Protein AF-A0ABD2HXV7-F1 (afdb_monomer)

Mean predicted aligned error: 4.12 Å

InterPro domains:
  IPR000536 Nuclear hormone receptor, ligand-binding domain [PF00104] (2-139)
  IPR000536 Nuclear hormone receptor, ligand-binding domain [PS51843] (1-142)
  IPR000536 Nuclear hormone receptor, ligand-binding domain [SM00430] (1-141)
  IPR035500 Nuclear hormone receptor-like domain superfamily [G3DSA:1.10.565.10] (1-142)
  IPR035500 Nuclear hormone receptor-like domain superfamily [SSF48508] (3-141)

Foldseek 3Di:
DDLVVLLVVLVVDPLSVVDDPQQNVQLSVQLVLVLQLLVQLLVCVVVVHQWRADPVGDQVLVVCCVDPCVPPPVSNVVSCCRTHVSSNVCNVVVDDPLLSVLVSQLSSLPLPTPRHDPVSSVSSVVSNVVSVVVNVVVVVVD

Organism: Heterodera schachtii (NCBI:txid97005)

Structure (mmCIF, N/CA/C/O backbone):
data_AF-A0ABD2HXV7-F1
#
_entry.id   AF-A0ABD2HXV7-F1
#
loop_
_atom_site.group_PDB
_atom_site.id
_atom_site.type_symbol
_atom_site.label_atom_id
_atom_site.label_alt_id
_atom_site.label_comp_id
_atom_site.label_asym_id
_atom_site.label_entity_id
_atom_site.label_seq_id
_atom_site.pdbx_PDB_ins_code
_atom_site.Cartn_x
_atom_site.Cartn_y
_atom_site.Cartn_z
_atom_site.occupancy
_atom_site.B_iso_or_equiv
_atom_site.auth_seq_id
_atom_site.auth_comp_id
_atom_site.auth_asym_id
_atom_site.auth_atom_id
_atom_site.pdbx_PDB_model_num
ATOM 1 N N . MET A 1 1 ? -2.678 6.384 -9.122 1.00 61.97 1 MET A N 1
ATOM 2 C CA . MET A 1 1 ? -3.660 6.087 -8.057 1.00 61.97 1 MET A CA 1
ATOM 3 C C . MET A 1 1 ? -3.770 7.324 -7.198 1.00 61.97 1 MET A C 1
ATOM 5 O O . MET A 1 1 ? -2.738 7.793 -6.734 1.00 61.97 1 MET A O 1
ATOM 9 N N . ASP A 1 2 ? -4.964 7.880 -7.064 1.00 73.75 2 ASP A N 1
ATOM 10 C CA . ASP A 1 2 ? -5.226 9.061 -6.244 1.00 73.75 2 ASP A CA 1
ATOM 11 C C . ASP A 1 2 ? -5.868 8.670 -4.900 1.00 73.75 2 ASP A C 1
ATOM 13 O O . ASP A 1 2 ? -6.185 7.503 -4.649 1.00 73.75 2 ASP A O 1
ATOM 17 N N . LEU A 1 3 ? -6.035 9.652 -4.010 1.00 79.94 3 LEU A N 1
ATOM 18 C CA . LEU A 1 3 ? -6.652 9.450 -2.696 1.00 79.94 3 LEU A CA 1
ATOM 19 C C . LEU A 1 3 ? -8.108 8.964 -2.813 1.00 79.94 3 LEU A C 1
ATOM 21 O O . LEU A 1 3 ? -8.578 8.225 -1.952 1.00 79.94 3 LEU A O 1
ATOM 25 N N . LEU A 1 4 ? -8.806 9.342 -3.890 1.00 87.38 4 LEU A N 1
ATOM 26 C CA . LEU A 1 4 ? -10.164 8.880 -4.166 1.00 87.38 4 LEU A CA 1
ATOM 27 C C . LEU A 1 4 ? -10.186 7.361 -4.348 1.00 87.38 4 LEU A C 1
ATOM 29 O O . LEU A 1 4 ? -10.997 6.686 -3.723 1.00 87.38 4 LEU A O 1
ATOM 33 N N . PHE A 1 5 ? -9.252 6.805 -5.118 1.00 87.31 5 PHE A N 1
ATOM 34 C CA . PHE A 1 5 ? -9.152 5.359 -5.295 1.00 87.31 5 PHE A CA 1
ATOM 35 C C . PHE A 1 5 ? -8.872 4.620 -3.978 1.00 87.31 5 PHE A C 1
ATOM 37 O O . PHE A 1 5 ? -9.462 3.574 -3.713 1.00 87.31 5 PHE A O 1
ATOM 44 N N . VAL A 1 6 ? -8.017 5.178 -3.117 1.00 91.31 6 VAL A N 1
ATOM 45 C CA . VAL A 1 6 ? -7.750 4.629 -1.773 1.00 91.31 6 VAL A CA 1
ATOM 46 C C . VAL A 1 6 ? -9.018 4.634 -0.914 1.00 91.31 6 VAL A C 1
ATOM 48 O O . VAL A 1 6 ? -9.291 3.677 -0.187 1.00 91.31 6 VAL A O 1
ATOM 51 N N . PHE A 1 7 ? -9.819 5.690 -1.021 1.00 92.62 7 PHE A N 1
ATOM 52 C CA . PHE A 1 7 ? -11.094 5.803 -0.323 1.00 92.62 7 PHE A CA 1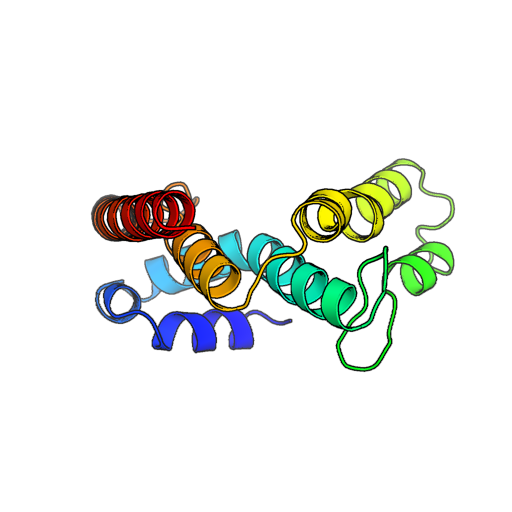
ATOM 53 C C . PHE A 1 7 ? -12.124 4.785 -0.842 1.00 92.62 7 PHE A C 1
ATOM 55 O O . PHE A 1 7 ? -12.803 4.138 -0.045 1.00 92.62 7 PHE A O 1
ATOM 62 N N . GLU A 1 8 ? -12.212 4.583 -2.162 1.00 92.38 8 GLU A N 1
ATOM 63 C CA . GLU A 1 8 ? -13.088 3.565 -2.763 1.00 92.38 8 GLU A CA 1
ATOM 64 C C . GLU A 1 8 ? -12.678 2.143 -2.366 1.00 92.38 8 GLU A C 1
ATOM 66 O O . GLU A 1 8 ? -13.545 1.329 -2.050 1.00 92.38 8 GLU A O 1
ATOM 71 N N . ILE A 1 9 ? -11.373 1.848 -2.289 1.00 91.81 9 ILE A N 1
ATOM 72 C CA . ILE A 1 9 ? -10.896 0.585 -1.707 1.00 91.81 9 ILE A CA 1
ATOM 73 C C . ILE A 1 9 ? -11.399 0.456 -0.263 1.00 91.81 9 ILE A C 1
ATOM 75 O O . ILE A 1 9 ? -11.895 -0.602 0.119 1.00 91.81 9 ILE A O 1
ATOM 79 N N . GLY A 1 10 ? -11.330 1.526 0.531 1.00 92.50 10 GLY A N 1
ATOM 80 C CA . GLY A 1 10 ? -11.803 1.532 1.918 1.00 92.50 10 GLY A CA 1
ATOM 81 C C . GLY A 1 10 ? -13.242 1.104 2.081 1.00 92.50 10 GLY A C 1
ATOM 82 O O . GLY A 1 10 ? -13.546 0.284 2.941 1.00 92.50 10 GLY A O 1
ATOM 83 N N . LYS A 1 11 ? -14.120 1.574 1.195 1.00 93.75 11 LYS A N 1
ATOM 84 C CA . LYS A 1 11 ? -15.544 1.216 1.203 1.00 93.75 11 LYS A CA 1
ATOM 85 C C . LYS A 1 11 ? -15.816 -0.277 1.025 1.00 93.75 11 LYS A C 1
ATOM 87 O O . LYS A 1 11 ? -16.935 -0.709 1.303 1.00 93.75 11 LYS A O 1
ATOM 92 N N . THR A 1 12 ? -14.831 -1.057 0.581 1.00 93.31 12 THR A N 1
ATOM 93 C CA . THR A 1 12 ? -14.939 -2.521 0.495 1.00 93.31 12 THR A CA 1
ATOM 94 C C . THR A 1 12 ? -14.720 -3.218 1.843 1.00 93.31 12 THR A C 1
ATOM 96 O O . THR A 1 12 ? -15.125 -4.366 2.006 1.00 93.31 12 THR A O 1
ATOM 99 N N . PHE A 1 13 ? -14.152 -2.525 2.838 1.00 93.44 13 PHE A N 1
ATOM 100 C CA . PHE A 1 13 ? -13.890 -3.053 4.175 1.00 93.44 13 PHE A CA 1
ATOM 101 C C . PHE A 1 13 ? -14.925 -2.564 5.191 1.00 93.44 13 PHE A C 1
ATOM 103 O O . PHE A 1 13 ? -15.213 -1.375 5.303 1.00 93.44 13 PHE A O 1
ATOM 110 N N . THR A 1 14 ? -15.454 -3.475 6.012 1.00 92.62 14 THR A N 1
ATOM 111 C CA . THR A 1 14 ? -16.473 -3.125 7.021 1.00 92.62 14 THR A CA 1
ATOM 112 C C . THR A 1 14 ? -15.935 -2.161 8.083 1.00 92.62 14 THR A C 1
ATOM 114 O O . THR A 1 14 ? -16.651 -1.251 8.499 1.00 92.62 14 THR A O 1
ATOM 117 N N . VAL A 1 15 ? -14.664 -2.311 8.480 1.00 93.44 15 VAL A N 1
ATOM 118 C CA . VAL A 1 15 ? -14.013 -1.434 9.469 1.00 93.44 15 VAL A CA 1
ATOM 119 C C . VAL A 1 15 ? -14.007 0.028 9.036 1.00 93.44 15 VAL A C 1
ATOM 121 O O . VAL A 1 15 ? -14.145 0.913 9.872 1.00 93.44 15 VAL A O 1
ATOM 124 N N . PHE A 1 16 ? -13.955 0.297 7.729 1.00 95.06 16 PHE A N 1
ATOM 125 C CA . PHE A 1 16 ? -13.940 1.655 7.203 1.00 95.06 16 PHE A CA 1
ATOM 126 C C . PHE A 1 16 ? -15.182 2.448 7.611 1.00 95.06 16 PHE A C 1
ATOM 128 O O . PHE A 1 16 ? -15.083 3.624 7.937 1.00 95.06 16 PHE A O 1
ATOM 135 N N . TYR A 1 17 ? -16.353 1.810 7.665 1.00 96.19 17 TYR A N 1
ATOM 136 C CA . TYR A 1 17 ? -17.591 2.468 8.092 1.00 96.19 17 TYR A CA 1
ATOM 137 C C . TYR A 1 17 ? -17.660 2.716 9.603 1.00 96.19 17 TYR A C 1
ATOM 139 O O . TYR A 1 17 ? -18.466 3.534 10.036 1.00 96.19 17 TYR A O 1
ATOM 147 N N . GLN A 1 18 ? -16.813 2.046 10.387 1.00 96.44 18 GLN A N 1
ATOM 148 C CA . GLN A 1 18 ? -16.712 2.221 11.839 1.00 96.44 18 GLN A CA 1
ATOM 149 C C . GLN A 1 18 ? -15.761 3.361 12.226 1.00 96.44 18 GLN A C 1
ATOM 151 O O . GLN A 1 18 ? -15.816 3.842 13.355 1.00 96.44 18 GLN A O 1
ATOM 156 N N . LEU A 1 19 ? -14.904 3.795 11.297 1.00 96.25 19 LEU A N 1
ATOM 157 C CA . LEU A 1 19 ? -14.010 4.932 11.486 1.00 96.25 19 LEU A CA 1
ATOM 158 C C . LEU A 1 19 ? -14.768 6.256 11.349 1.00 96.25 19 LEU A C 1
ATOM 160 O O . LEU A 1 19 ? -15.643 6.415 10.483 1.00 96.25 19 LEU A O 1
ATOM 164 N N . ASP A 1 20 ? -14.381 7.240 12.158 1.00 96.62 20 ASP A N 1
ATOM 165 C CA . ASP A 1 20 ? -14.838 8.609 11.962 1.00 96.62 20 ASP A CA 1
ATOM 166 C C . ASP A 1 20 ? -14.181 9.244 10.717 1.00 96.62 20 ASP A C 1
ATOM 168 O O . ASP A 1 20 ? -13.321 8.657 10.055 1.00 96.62 20 ASP A O 1
ATOM 172 N N . ASN A 1 21 ? -14.627 10.440 10.332 1.00 95.06 21 ASN A N 1
ATOM 173 C CA . ASN A 1 21 ? -14.118 11.085 9.120 1.00 95.06 21 ASN A CA 1
ATOM 174 C C . ASN A 1 21 ? -12.641 11.489 9.225 1.00 95.06 21 ASN A C 1
ATOM 176 O O . ASN A 1 21 ? -11.940 11.444 8.214 1.00 95.06 21 ASN A O 1
ATOM 180 N N . ASN A 1 22 ? -12.163 11.858 10.413 1.00 95.25 22 ASN A N 1
ATOM 181 C CA . ASN A 1 22 ? -10.769 12.248 10.607 1.00 95.25 22 ASN A CA 1
ATOM 182 C C . ASN A 1 22 ? -9.861 11.021 10.510 1.00 95.25 22 ASN A C 1
ATOM 184 O O . ASN A 1 22 ? -8.853 11.064 9.807 1.00 95.25 22 ASN A O 1
ATOM 188 N N . ASP A 1 23 ? -10.274 9.909 11.115 1.00 96.00 23 ASP A N 1
ATOM 189 C CA . ASP A 1 23 ? -9.582 8.629 11.056 1.00 96.00 23 ASP A CA 1
ATOM 190 C C . ASP A 1 23 ? -9.548 8.075 9.626 1.00 96.00 23 ASP A C 1
ATOM 192 O O . ASP A 1 23 ? -8.509 7.596 9.176 1.00 96.00 23 ASP A O 1
ATOM 196 N N . LYS A 1 24 ? -10.640 8.206 8.857 1.00 94.94 24 LYS A N 1
ATOM 197 C CA . LYS A 1 24 ? -10.658 7.843 7.425 1.00 94.94 24 LYS A CA 1
ATOM 198 C C . LYS A 1 24 ? -9.638 8.642 6.623 1.00 94.94 24 LYS A C 1
ATOM 200 O O . LYS A 1 24 ? -8.910 8.062 5.819 1.00 94.94 24 LYS A O 1
ATOM 205 N N . ILE A 1 25 ? -9.591 9.961 6.822 1.00 93.44 25 ILE A N 1
ATOM 206 C CA . ILE A 1 25 ? -8.654 10.847 6.120 1.00 93.44 25 ILE A CA 1
ATOM 207 C C . ILE A 1 25 ? -7.216 10.511 6.516 1.00 93.44 25 ILE A C 1
ATOM 209 O O . ILE A 1 25 ? -6.366 10.358 5.634 1.00 93.44 25 ILE A O 1
ATOM 213 N N . ALA A 1 26 ? -6.950 10.362 7.817 1.00 94.06 26 ALA A N 1
ATOM 214 C CA . ALA A 1 26 ? -5.639 10.004 8.338 1.00 94.06 26 ALA A CA 1
ATOM 215 C C . ALA A 1 26 ? -5.179 8.657 7.771 1.00 94.06 26 ALA A C 1
ATOM 217 O O . ALA A 1 26 ? -4.094 8.575 7.196 1.00 94.06 26 ALA A O 1
ATOM 218 N N . LEU A 1 27 ? -6.022 7.625 7.837 1.00 94.75 27 LEU A N 1
ATOM 219 C CA . LEU A 1 27 ? -5.722 6.310 7.278 1.00 94.75 27 LEU A CA 1
ATOM 220 C C . LEU A 1 27 ? -5.407 6.405 5.782 1.00 94.75 27 LEU A C 1
ATOM 222 O O . LEU A 1 27 ? -4.304 6.048 5.372 1.00 94.75 27 LEU A O 1
ATOM 226 N N . CYS A 1 28 ? -6.337 6.941 4.980 1.00 93.06 28 CYS A N 1
ATOM 227 C CA . CYS A 1 28 ? -6.197 7.012 3.523 1.00 93.06 28 CYS A CA 1
ATOM 228 C C . CYS A 1 28 ? -4.935 7.772 3.100 1.00 93.06 28 CYS A C 1
ATOM 230 O O . CYS A 1 28 ? -4.257 7.358 2.161 1.00 93.06 28 CYS A O 1
ATOM 232 N N . SER A 1 29 ? -4.599 8.860 3.798 1.00 91.31 29 SER A N 1
ATOM 233 C CA . SER A 1 29 ? -3.419 9.673 3.486 1.00 91.31 29 SER A CA 1
ATOM 234 C C . SER A 1 29 ? -2.118 8.914 3.741 1.00 91.31 29 SER A C 1
ATOM 236 O O . SER A 1 29 ? -1.189 8.999 2.939 1.00 91.31 29 SER A O 1
ATOM 238 N N . ASN A 1 30 ? -2.057 8.139 4.825 1.00 91.44 30 ASN A N 1
ATOM 239 C CA . ASN A 1 30 ? -0.858 7.390 5.196 1.00 91.44 30 ASN A CA 1
ATOM 240 C C . ASN A 1 30 ? -0.651 6.137 4.326 1.00 91.44 30 ASN A C 1
ATOM 242 O O . ASN A 1 30 ? 0.486 5.795 4.001 1.00 91.44 30 ASN A O 1
ATOM 246 N N . ILE A 1 31 ? -1.729 5.477 3.890 1.00 92.12 31 ILE A N 1
ATOM 247 C CA . ILE A 1 31 ? -1.638 4.231 3.106 1.00 92.12 31 ILE A CA 1
ATOM 248 C C . ILE A 1 31 ? -1.631 4.442 1.587 1.00 92.12 31 ILE A C 1
ATOM 250 O O . ILE A 1 31 ? -1.442 3.478 0.845 1.00 92.12 31 ILE A O 1
ATOM 254 N N . ALA A 1 32 ? -1.804 5.675 1.098 1.00 91.38 32 ALA A N 1
ATOM 255 C CA . ALA A 1 32 ? -1.910 5.947 -0.335 1.00 91.38 32 ALA A CA 1
ATOM 256 C C . ALA A 1 32 ? -0.684 5.480 -1.133 1.00 91.38 32 ALA A C 1
ATOM 258 O O . ALA A 1 32 ? -0.826 4.801 -2.151 1.00 91.38 32 ALA A O 1
ATOM 259 N N . VAL A 1 33 ? 0.525 5.801 -0.661 1.00 89.00 33 VAL A N 1
ATOM 260 C CA . VAL A 1 33 ? 1.768 5.380 -1.326 1.00 89.00 33 VAL A CA 1
ATOM 261 C C . VAL A 1 33 ? 1.979 3.861 -1.218 1.00 89.00 33 VAL A C 1
ATOM 263 O O . VAL A 1 33 ? 2.202 3.242 -2.260 1.00 89.00 33 VAL A O 1
ATOM 266 N N . PRO A 1 34 ? 1.855 3.221 -0.035 1.00 90.56 34 PRO A N 1
ATOM 267 C CA . PRO A 1 34 ? 1.896 1.761 0.071 1.00 90.56 34 PRO A CA 1
ATOM 268 C C . PRO A 1 34 ? 0.924 1.037 -0.871 1.00 90.56 34 PRO A C 1
ATOM 270 O O . PRO A 1 34 ? 1.328 0.107 -1.567 1.00 90.56 34 PRO A O 1
ATOM 273 N N . LEU A 1 35 ? -0.335 1.484 -0.955 1.00 92.06 35 LEU A N 1
ATOM 274 C CA . LEU A 1 35 ? -1.328 0.887 -1.853 1.00 92.06 35 LEU A CA 1
ATOM 275 C C . LEU A 1 35 ? -1.013 1.134 -3.327 1.00 92.06 35 LEU A C 1
ATOM 277 O O . LEU A 1 35 ? -1.209 0.230 -4.142 1.00 92.06 35 LEU A O 1
ATOM 281 N N . PHE A 1 36 ? -0.501 2.319 -3.675 1.00 89.81 36 PHE A N 1
ATOM 282 C CA . PHE A 1 36 ? -0.027 2.602 -5.027 1.00 89.81 36 PHE A CA 1
ATOM 283 C C . PHE A 1 36 ? 1.066 1.611 -5.433 1.00 89.81 36 PHE A C 1
ATOM 285 O O . PHE A 1 36 ? 0.964 1.001 -6.498 1.00 89.81 36 PHE A O 1
ATOM 292 N N . VAL A 1 37 ? 2.081 1.418 -4.587 1.00 90.12 37 VAL A N 1
ATOM 293 C CA . VAL A 1 37 ? 3.184 0.489 -4.866 1.00 90.12 37 VAL A CA 1
ATOM 294 C C . VAL A 1 37 ? 2.667 -0.939 -4.970 1.00 90.12 37 VAL A C 1
ATOM 296 O O . VAL A 1 37 ? 2.977 -1.605 -5.954 1.00 90.12 37 VAL A O 1
ATOM 299 N N . LEU A 1 38 ? 1.850 -1.389 -4.012 1.00 92.31 38 LEU A N 1
ATOM 300 C CA . LEU A 1 38 ? 1.280 -2.737 -3.999 1.00 92.31 38 LEU A CA 1
ATOM 301 C C . LEU A 1 38 ? 0.499 -3.030 -5.287 1.00 92.31 38 LEU A C 1
ATOM 303 O O . LEU A 1 38 ? 0.776 -4.011 -5.973 1.00 92.31 38 LEU A O 1
ATOM 307 N N . CYS A 1 39 ? -0.470 -2.176 -5.624 1.00 91.88 39 CYS A N 1
ATOM 308 C CA . CYS A 1 39 ? -1.363 -2.429 -6.750 1.00 91.88 39 CYS A CA 1
ATOM 309 C C . CYS A 1 39 ? -0.610 -2.380 -8.078 1.00 91.88 39 CYS A C 1
ATOM 311 O O . CYS A 1 39 ? -0.757 -3.288 -8.891 1.00 91.88 39 CYS A O 1
ATOM 313 N N . ASN A 1 40 ? 0.216 -1.354 -8.301 1.00 91.75 40 ASN A N 1
ATOM 314 C CA . ASN A 1 40 ? 0.943 -1.260 -9.563 1.00 91.75 40 ASN A CA 1
ATOM 315 C C . ASN A 1 40 ? 2.000 -2.358 -9.681 1.00 91.75 40 ASN A C 1
ATOM 317 O O . ASN A 1 40 ? 2.135 -2.912 -10.762 1.00 91.75 40 ASN A O 1
ATOM 321 N N . SER A 1 41 ? 2.694 -2.736 -8.602 1.00 93.31 41 SER A N 1
ATOM 322 C CA . SER A 1 41 ? 3.676 -3.831 -8.656 1.00 93.31 41 SER A CA 1
ATOM 323 C C . SER A 1 41 ? 3.021 -5.162 -9.019 1.00 93.31 41 SER A C 1
ATOM 325 O O . SER A 1 41 ? 3.521 -5.855 -9.899 1.00 93.31 41 SER A O 1
ATOM 327 N N . PHE A 1 42 ? 1.877 -5.491 -8.410 1.00 93.81 42 PHE A N 1
ATOM 328 C CA . PHE A 1 42 ? 1.123 -6.700 -8.749 1.00 93.81 42 PHE A CA 1
ATOM 329 C C . PHE A 1 42 ? 0.724 -6.730 -10.231 1.00 93.81 42 PHE A C 1
ATOM 331 O O . PHE A 1 42 ? 1.051 -7.676 -10.945 1.00 93.81 42 PHE A O 1
ATOM 338 N N . TYR A 1 43 ? 0.090 -5.662 -10.727 1.00 92.12 43 TYR A N 1
ATOM 339 C CA . TYR A 1 43 ? -0.328 -5.604 -12.131 1.00 92.12 43 TYR A CA 1
ATOM 340 C C . TYR A 1 43 ? 0.849 -5.548 -13.111 1.00 92.12 43 TYR A C 1
ATOM 342 O O . TYR A 1 43 ? 0.756 -6.107 -14.199 1.00 92.12 43 TYR A O 1
ATOM 350 N N . SER A 1 44 ? 1.969 -4.932 -12.729 1.00 94.31 44 SER A N 1
ATOM 351 C CA . SER A 1 44 ? 3.195 -4.916 -13.538 1.00 94.31 44 SER A CA 1
ATOM 352 C C . SER A 1 44 ? 3.724 -6.324 -13.774 1.00 94.31 44 SER A C 1
ATOM 354 O O . SER A 1 44 ? 4.026 -6.680 -14.910 1.00 94.31 44 SER A O 1
ATOM 356 N N . VAL A 1 45 ? 3.778 -7.145 -12.720 1.00 94.31 45 VAL A N 1
ATOM 357 C CA . VAL A 1 45 ? 4.217 -8.543 -12.823 1.00 94.31 45 VAL A CA 1
ATOM 358 C C . VAL A 1 45 ? 3.280 -9.333 -13.736 1.00 94.31 45 VAL A C 1
ATOM 360 O O . VAL A 1 45 ? 3.756 -10.052 -14.611 1.00 94.31 45 VAL A O 1
ATOM 363 N N . GLN A 1 46 ? 1.962 -9.123 -13.636 1.00 91.81 46 GLN A N 1
ATOM 364 C CA . GLN A 1 46 ? 1.000 -9.743 -14.560 1.00 91.81 46 GLN A CA 1
ATOM 365 C C . GLN A 1 46 ? 1.191 -9.312 -16.025 1.00 91.81 46 GLN A C 1
ATOM 367 O O . GLN A 1 46 ? 0.845 -10.057 -16.939 1.00 91.81 46 GLN A O 1
ATOM 372 N N . GLN A 1 47 ? 1.774 -8.135 -16.261 1.00 91.12 47 GLN A N 1
ATOM 373 C CA . GLN A 1 47 ? 2.152 -7.642 -17.588 1.00 91.12 47 GLN A CA 1
ATOM 374 C C . GLN A 1 47 ? 3.583 -8.031 -18.003 1.00 91.12 47 GLN A C 1
ATOM 376 O O . GLN A 1 47 ? 4.069 -7.544 -19.022 1.00 91.12 47 GLN A O 1
ATOM 381 N N . ASN A 1 48 ? 4.265 -8.904 -17.253 1.00 91.38 48 ASN A N 1
ATOM 382 C CA . ASN A 1 48 ? 5.671 -9.279 -17.461 1.00 91.38 48 ASN A CA 1
ATOM 383 C C . ASN A 1 48 ? 6.649 -8.089 -17.396 1.00 91.38 48 ASN A C 1
ATOM 385 O O . ASN A 1 48 ? 7.673 -8.077 -18.079 1.00 91.38 48 ASN A O 1
ATOM 389 N N . CYS A 1 49 ? 6.334 -7.082 -16.579 1.00 92.12 49 CYS A N 1
ATOM 390 C CA . CYS A 1 49 ? 7.226 -5.966 -16.283 1.00 92.12 49 CYS A CA 1
ATOM 391 C C . CYS A 1 49 ? 7.986 -6.216 -14.972 1.00 92.12 49 CYS A C 1
ATOM 393 O O . CYS A 1 49 ? 7.400 -6.598 -13.958 1.00 92.12 49 CYS A O 1
ATOM 395 N N . ASP A 1 50 ? 9.290 -5.948 -14.981 1.00 91.56 50 ASP A N 1
ATOM 396 C CA . ASP A 1 50 ? 10.198 -6.039 -13.828 1.00 91.56 50 ASP A CA 1
ATOM 397 C C . ASP A 1 50 ? 10.424 -4.686 -13.124 1.00 91.56 50 ASP A C 1
ATOM 399 O O . ASP A 1 50 ? 11.102 -4.605 -12.097 1.00 91.56 50 ASP A O 1
ATOM 403 N N . VAL A 1 51 ? 9.812 -3.633 -13.664 1.00 93.25 51 VAL A N 1
ATOM 404 C CA . VAL A 1 51 ? 9.704 -2.285 -13.105 1.00 93.25 51 VAL A CA 1
ATOM 405 C C . VAL A 1 51 ? 8.235 -1.905 -12.980 1.00 93.25 51 VAL A C 1
ATOM 407 O O . VAL A 1 51 ? 7.380 -2.443 -13.686 1.00 93.25 51 VAL A O 1
ATOM 410 N N . LEU A 1 52 ? 7.932 -0.959 -12.091 1.00 92.69 52 LEU A N 1
ATOM 411 C CA . LEU A 1 52 ? 6.572 -0.470 -11.911 1.00 92.69 52 LEU A CA 1
ATOM 412 C C . LEU A 1 52 ? 6.053 0.130 -13.227 1.00 92.69 52 LEU A C 1
ATOM 414 O O . LEU A 1 52 ? 6.563 1.132 -13.734 1.00 92.69 52 LEU A O 1
ATOM 418 N N . CYS A 1 53 ? 5.010 -0.502 -13.741 1.00 92.50 53 CYS A N 1
ATOM 419 C CA . CYS A 1 53 ? 4.251 -0.171 -14.926 1.00 92.50 53 CYS A CA 1
ATOM 420 C C . CYS A 1 53 ? 2.784 0.010 -14.522 1.00 92.50 53 CYS A C 1
ATOM 422 O O . CYS A 1 53 ? 2.203 -0.759 -13.755 1.00 92.50 53 CYS A O 1
ATOM 424 N N . THR A 1 54 ? 2.190 1.083 -15.008 1.00 85.75 54 THR A N 1
ATOM 425 C CA . THR A 1 54 ? 0.770 1.373 -14.802 1.00 85.75 54 THR A CA 1
ATOM 426 C C . THR A 1 54 ? -0.083 0.610 -15.826 1.00 85.75 54 THR A C 1
ATOM 428 O O . THR A 1 54 ? 0.442 0.175 -16.852 1.00 85.75 54 THR A O 1
ATOM 431 N N . PRO A 1 55 ? -1.398 0.421 -15.592 1.00 82.00 55 PRO A N 1
ATOM 432 C CA . PRO A 1 55 ? -2.260 -0.334 -16.509 1.00 82.00 55 PRO A CA 1
ATOM 433 C C . PRO A 1 55 ? -2.295 0.184 -17.956 1.00 82.00 55 PRO A C 1
ATOM 435 O O . PRO A 1 55 ? -2.559 -0.590 -18.870 1.00 82.00 55 PRO A O 1
ATOM 438 N N . ASP A 1 56 ? -2.023 1.470 -18.166 1.00 85.69 56 ASP A N 1
ATOM 439 C CA . ASP A 1 56 ? -1.914 2.139 -19.467 1.00 85.69 56 ASP A CA 1
ATOM 440 C C . ASP A 1 56 ? -0.510 2.041 -20.099 1.00 85.69 56 ASP A C 1
ATOM 442 O O . ASP A 1 56 ? -0.269 2.606 -21.165 1.00 85.69 56 ASP A O 1
ATOM 446 N N . GLY A 1 57 ? 0.419 1.306 -19.480 1.00 86.06 57 GLY A N 1
ATOM 447 C CA . GLY A 1 57 ? 1.763 1.054 -20.005 1.00 86.06 57 GLY A CA 1
ATOM 448 C C . GLY A 1 57 ? 2.796 2.127 -19.649 1.00 86.06 57 GLY A C 1
ATOM 449 O O . GLY A 1 57 ? 3.943 2.057 -20.100 1.00 86.06 57 GLY A O 1
ATOM 450 N N . VAL A 1 58 ? 2.430 3.130 -18.844 1.00 89.50 58 VAL A N 1
ATOM 451 C CA . VAL A 1 58 ? 3.369 4.170 -18.413 1.00 89.50 58 VAL A CA 1
ATOM 452 C C . VAL A 1 58 ? 4.301 3.613 -17.339 1.00 89.50 58 VAL A C 1
ATOM 454 O O . VAL A 1 58 ? 3.857 3.055 -16.334 1.00 89.50 58 VAL A O 1
ATOM 457 N N . MET A 1 59 ? 5.604 3.826 -17.528 1.00 92.06 59 MET A N 1
ATOM 458 C CA . MET A 1 59 ? 6.659 3.484 -16.570 1.00 92.06 59 MET A CA 1
ATOM 459 C C . MET A 1 59 ? 7.140 4.766 -15.877 1.00 92.06 59 MET A C 1
ATOM 461 O O . MET A 1 59 ? 7.907 5.522 -16.485 1.00 92.06 59 MET A O 1
ATOM 465 N N . PRO A 1 60 ? 6.732 5.043 -14.622 1.00 90.44 60 PRO A N 1
ATOM 466 C CA . PRO A 1 60 ? 7.047 6.308 -13.959 1.00 90.44 60 PRO A CA 1
ATOM 467 C C . PRO A 1 60 ? 8.544 6.593 -13.851 1.00 90.44 60 PRO A C 1
ATOM 469 O O . PRO A 1 60 ? 8.935 7.755 -13.907 1.00 90.44 60 PRO A O 1
ATOM 472 N N . ILE A 1 61 ? 9.385 5.555 -13.767 1.00 91.38 61 ILE A N 1
ATOM 473 C CA . ILE A 1 61 ? 10.840 5.725 -13.731 1.00 91.38 61 ILE A CA 1
ATOM 474 C C . ILE A 1 61 ? 11.375 6.444 -14.977 1.00 91.38 61 ILE A C 1
ATOM 476 O O . ILE A 1 61 ? 12.201 7.334 -14.830 1.00 91.38 61 ILE A O 1
ATOM 480 N N . LYS A 1 62 ? 10.837 6.169 -16.174 1.00 90.88 62 LYS A N 1
ATOM 481 C CA . LYS A 1 62 ? 11.266 6.835 -17.416 1.00 90.88 62 LYS A CA 1
ATOM 482 C C . LYS A 1 62 ? 10.920 8.323 -17.403 1.00 90.88 62 LYS A C 1
ATOM 484 O O . LYS A 1 62 ? 11.740 9.163 -17.745 1.00 90.88 62 LYS A O 1
ATOM 489 N N . ILE A 1 63 ? 9.717 8.658 -16.930 1.00 88.19 63 ILE A N 1
ATOM 490 C CA . ILE A 1 63 ? 9.299 10.058 -16.752 1.00 88.19 63 ILE A CA 1
ATOM 491 C C . ILE A 1 63 ? 10.206 10.749 -15.729 1.00 88.19 63 ILE A C 1
ATOM 493 O O . ILE A 1 63 ? 10.599 11.898 -15.913 1.00 88.19 63 ILE A O 1
ATOM 497 N N . PHE A 1 64 ? 10.544 10.049 -14.647 1.00 87.69 64 PHE A N 1
ATOM 498 C CA . PHE A 1 64 ? 11.386 10.576 -13.583 1.00 87.69 64 PHE A CA 1
ATOM 499 C C . PHE A 1 64 ? 12.830 10.821 -14.054 1.00 87.69 64 PHE A C 1
ATOM 501 O O . PHE A 1 64 ? 13.394 11.878 -13.764 1.00 87.69 64 PHE A O 1
ATOM 508 N N . GLU A 1 65 ? 13.392 9.902 -14.842 1.00 88.50 65 GLU A N 1
ATOM 509 C CA . GLU A 1 65 ? 14.714 9.999 -15.481 1.00 88.50 65 GLU A CA 1
ATOM 510 C C . GLU A 1 65 ? 14.818 11.133 -16.510 1.00 88.50 65 GLU A C 1
ATOM 512 O O . GLU A 1 65 ? 15.909 11.667 -16.731 1.00 88.50 65 GLU A O 1
ATOM 517 N N . ASP A 1 66 ? 13.697 11.533 -17.109 1.00 89.69 66 ASP A N 1
ATOM 518 C CA . ASP A 1 66 ? 13.613 12.652 -18.054 1.00 89.69 66 ASP A CA 1
ATOM 519 C C . ASP A 1 66 ? 13.097 13.953 -17.417 1.00 89.69 66 ASP A C 1
ATOM 521 O O . ASP A 1 66 ? 12.913 14.966 -18.094 1.00 89.69 66 ASP A O 1
ATOM 525 N N . SER A 1 67 ? 12.904 13.963 -16.096 1.00 90.69 67 SER A N 1
ATOM 526 C CA . SER A 1 67 ? 12.428 15.131 -15.355 1.00 90.69 67 SER A CA 1
ATOM 527 C C . SER A 1 67 ? 13.559 16.068 -14.908 1.00 90.69 67 SER A C 1
ATOM 529 O O . SER A 1 67 ? 14.750 15.756 -14.981 1.00 90.69 67 SER A O 1
ATOM 531 N N . PHE A 1 68 ? 13.177 17.208 -14.322 1.00 88.94 68 PHE A N 1
ATOM 532 C CA . PHE A 1 68 ? 14.098 18.123 -13.635 1.00 88.94 68 PHE A CA 1
ATOM 533 C C . PHE A 1 68 ? 14.930 17.433 -12.530 1.00 88.94 68 PHE A C 1
ATOM 535 O O . PHE A 1 68 ? 16.021 17.893 -12.194 1.00 88.94 68 PHE A O 1
ATOM 542 N N . TYR A 1 69 ? 14.454 16.307 -11.984 1.00 87.38 69 TYR A N 1
ATOM 543 C CA . TYR A 1 69 ? 15.141 15.559 -10.931 1.00 87.38 69 TYR A CA 1
ATOM 544 C C . TYR A 1 69 ? 16.301 14.690 -11.427 1.00 87.38 69 TYR A C 1
ATOM 546 O O . TYR A 1 69 ? 17.043 14.182 -10.591 1.00 87.38 69 TYR A O 1
ATOM 554 N N . LYS A 1 70 ? 16.521 14.567 -12.744 1.00 88.81 70 LYS A N 1
ATOM 555 C CA . LYS A 1 70 ? 17.564 13.712 -13.342 1.00 88.81 70 LYS A CA 1
ATOM 556 C C . LYS A 1 70 ? 18.955 13.897 -12.730 1.00 88.81 70 LYS A C 1
ATOM 558 O O . LYS A 1 70 ? 19.694 12.935 -12.555 1.00 88.81 70 LYS A O 1
ATOM 563 N N . GLN A 1 71 ? 19.322 15.137 -12.405 1.00 91.25 71 GLN A N 1
ATOM 564 C CA . GLN A 1 71 ? 20.636 15.466 -11.834 1.00 91.25 71 GLN A CA 1
ATOM 565 C C . GLN A 1 71 ? 20.660 15.421 -10.296 1.00 91.25 71 GLN A C 1
ATOM 567 O O . GLN A 1 71 ? 21.720 15.553 -9.686 1.00 91.25 71 GLN A O 1
ATOM 572 N N . ASN A 1 72 ? 19.510 15.231 -9.647 1.00 93.69 72 ASN A N 1
ATOM 573 C CA . ASN A 1 72 ? 19.406 15.132 -8.199 1.00 93.69 72 ASN A CA 1
ATOM 574 C C . ASN A 1 72 ? 19.533 13.664 -7.770 1.00 93.69 72 ASN A C 1
ATOM 576 O O . ASN A 1 72 ? 18.573 12.898 -7.819 1.00 93.69 72 ASN A O 1
ATOM 580 N N . SER A 1 73 ? 20.722 13.279 -7.306 1.00 91.88 73 SER A N 1
ATOM 581 C CA . SER A 1 73 ? 21.025 11.899 -6.903 1.00 91.88 73 SER A CA 1
ATOM 582 C C . SER A 1 73 ? 20.130 11.369 -5.779 1.00 91.88 73 SER A C 1
ATOM 584 O O . SER A 1 73 ? 19.809 10.181 -5.765 1.00 91.88 73 SER A O 1
ATOM 586 N N . VAL A 1 74 ? 19.686 12.230 -4.857 1.00 93.69 74 VAL A N 1
ATOM 587 C CA . VAL A 1 74 ? 18.778 11.845 -3.766 1.00 93.69 74 VAL A CA 1
ATOM 588 C C . VAL A 1 74 ? 17.400 11.514 -4.325 1.00 93.69 74 VAL A C 1
ATOM 590 O O . VAL A 1 74 ? 16.855 10.451 -4.029 1.00 93.69 74 VAL A O 1
ATOM 593 N N . ALA A 1 75 ? 16.863 12.394 -5.170 1.00 90.56 75 ALA A N 1
ATOM 594 C CA . ALA A 1 75 ? 15.577 12.191 -5.820 1.00 90.56 75 ALA A CA 1
ATOM 595 C C . ALA A 1 75 ? 15.611 10.944 -6.719 1.00 90.56 75 ALA A C 1
ATOM 597 O O . ALA A 1 75 ? 14.732 10.092 -6.608 1.00 90.56 75 ALA A O 1
ATOM 598 N N . MET A 1 76 ? 16.664 10.776 -7.527 1.00 91.56 76 MET A N 1
ATOM 599 C CA . MET A 1 76 ? 16.874 9.584 -8.361 1.00 91.56 76 MET A CA 1
ATOM 600 C C . MET A 1 76 ? 16.969 8.305 -7.531 1.00 91.56 76 MET A C 1
ATOM 602 O O . MET A 1 76 ? 16.331 7.309 -7.862 1.00 91.56 76 MET A O 1
ATOM 606 N N . GLY A 1 77 ? 17.690 8.338 -6.409 1.00 91.81 77 GLY A N 1
ATOM 607 C CA . GLY A 1 77 ? 17.766 7.207 -5.488 1.00 91.81 77 GLY A CA 1
ATOM 608 C C . GLY A 1 77 ? 16.419 6.851 -4.850 1.00 91.81 77 GLY A C 1
ATOM 609 O O . GLY A 1 77 ? 16.161 5.677 -4.590 1.00 91.81 77 GLY A O 1
ATOM 610 N N . MET A 1 78 ? 15.544 7.833 -4.605 1.00 90.75 78 MET A N 1
ATOM 611 C CA . MET A 1 78 ? 14.171 7.581 -4.151 1.00 90.75 78 MET A CA 1
ATOM 612 C C . MET A 1 78 ? 13.299 6.997 -5.267 1.00 90.75 78 MET A C 1
ATOM 614 O O . MET A 1 78 ? 12.578 6.033 -5.016 1.00 90.75 78 MET A O 1
ATOM 618 N N . GLY A 1 79 ? 13.403 7.529 -6.489 1.00 91.44 79 GLY A N 1
ATOM 619 C CA . GLY A 1 79 ? 12.695 7.017 -7.664 1.00 91.44 79 GLY A CA 1
ATOM 620 C C . GLY A 1 79 ? 13.047 5.560 -7.965 1.00 91.44 79 GLY A C 1
ATOM 621 O O . GLY A 1 79 ? 12.153 4.729 -8.071 1.00 91.44 79 GLY A O 1
ATOM 622 N N . ASP A 1 80 ? 14.338 5.219 -7.995 1.00 92.25 80 ASP A N 1
ATOM 623 C CA . ASP A 1 80 ? 14.818 3.841 -8.177 1.00 92.25 80 ASP A CA 1
ATOM 624 C C . ASP A 1 80 ? 14.287 2.896 -7.086 1.00 92.25 80 ASP A C 1
ATOM 626 O O . ASP A 1 80 ? 13.780 1.806 -7.366 1.00 92.25 80 ASP A O 1
ATOM 630 N N . LYS A 1 81 ? 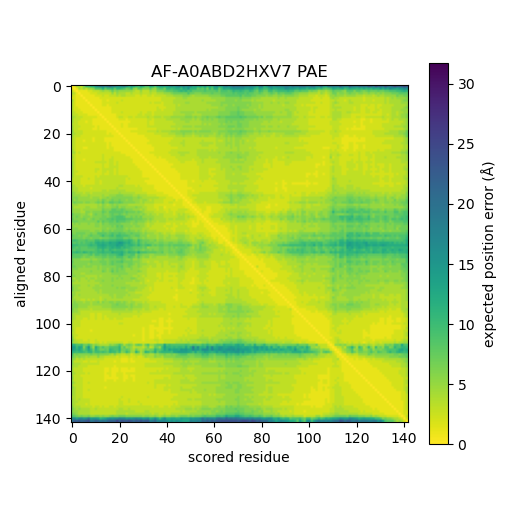14.327 3.331 -5.819 1.00 91.75 81 LYS A N 1
ATOM 631 C CA . LYS A 1 81 ? 13.767 2.545 -4.713 1.00 91.75 81 LYS A CA 1
ATOM 632 C C . LYS A 1 81 ? 12.275 2.274 -4.903 1.00 91.75 81 LYS A C 1
ATOM 634 O O . LYS A 1 81 ? 11.8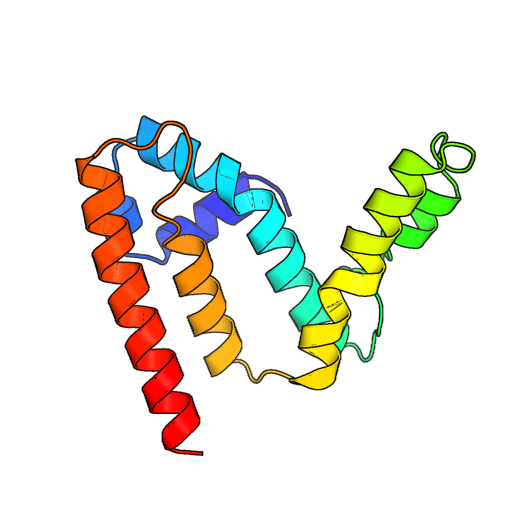43 1.143 -4.694 1.00 91.75 81 LYS A O 1
ATOM 639 N N . LEU A 1 82 ? 11.511 3.292 -5.291 1.00 90.50 82 LEU A N 1
ATOM 640 C CA . LEU A 1 82 ? 10.057 3.221 -5.397 1.00 90.50 82 LEU A CA 1
ATOM 641 C C . LEU A 1 82 ? 9.585 2.466 -6.645 1.00 90.50 82 LEU A C 1
ATOM 643 O O . LEU A 1 82 ? 8.643 1.684 -6.559 1.00 90.50 82 LEU A O 1
ATOM 647 N N . PHE A 1 83 ? 10.220 2.696 -7.793 1.00 92.25 83 PHE A N 1
ATOM 648 C CA . PHE A 1 83 ? 9.734 2.214 -9.088 1.00 92.25 83 PHE A CA 1
ATOM 649 C C . PHE A 1 83 ? 10.466 0.970 -9.600 1.00 92.25 83 PHE A C 1
ATOM 651 O O . PHE A 1 83 ? 9.881 0.220 -10.376 1.00 92.25 83 PHE A O 1
ATOM 658 N N . CYS A 1 84 ? 11.698 0.708 -9.153 1.00 93.44 84 CYS A N 1
ATOM 659 C CA . CYS A 1 84 ? 12.493 -0.432 -9.629 1.00 93.44 84 CYS A CA 1
ATOM 660 C C . CYS A 1 84 ? 12.698 -1.490 -8.541 1.00 93.44 84 CYS A C 1
ATOM 662 O O . CYS A 1 84 ? 12.555 -2.686 -8.789 1.00 93.44 84 CYS A O 1
ATOM 664 N N . LYS A 1 85 ? 13.020 -1.075 -7.309 1.00 93.94 85 LYS A N 1
ATOM 665 C CA . LYS A 1 85 ? 13.331 -2.023 -6.221 1.00 93.94 85 LYS A CA 1
ATOM 666 C C . LYS A 1 85 ? 12.097 -2.527 -5.483 1.00 93.94 85 LYS A C 1
ATOM 668 O O . LYS A 1 85 ? 12.073 -3.692 -5.092 1.00 93.94 85 LYS A O 1
ATOM 673 N N . ALA A 1 86 ? 11.078 -1.688 -5.301 1.00 91.44 86 ALA A N 1
ATOM 674 C CA . ALA A 1 86 ? 9.877 -2.062 -4.553 1.00 91.44 86 ALA A CA 1
ATOM 675 C C . ALA A 1 86 ? 9.048 -3.174 -5.223 1.00 91.44 86 ALA A C 1
ATOM 677 O O . ALA A 1 86 ? 8.353 -3.905 -4.525 1.00 91.44 86 ALA A O 1
ATOM 678 N N . ILE A 1 87 ? 9.163 -3.340 -6.545 1.00 93.62 87 ILE A N 1
ATOM 679 C CA . ILE A 1 87 ? 8.499 -4.412 -7.302 1.00 93.62 87 ILE A CA 1
ATOM 680 C C . ILE A 1 87 ? 9.228 -5.763 -7.192 1.00 93.62 87 ILE A C 1
ATOM 682 O O . ILE A 1 87 ? 8.612 -6.811 -7.346 1.00 93.62 87 ILE A O 1
ATOM 686 N N . GLN A 1 88 ? 10.521 -5.780 -6.856 1.00 94.75 88 GLN A N 1
ATOM 687 C CA . GLN A 1 88 ? 11.328 -7.009 -6.853 1.00 94.75 88 GLN A CA 1
ATOM 688 C C . GLN A 1 88 ? 10.767 -8.136 -5.966 1.00 94.75 88 GLN A C 1
ATOM 690 O O . GLN A 1 88 ? 10.827 -9.293 -6.381 1.00 94.75 88 GLN A O 1
ATOM 695 N N . PRO A 1 89 ? 10.208 -7.875 -4.765 1.00 93.25 89 PRO A N 1
ATOM 696 C CA . PRO A 1 89 ? 9.503 -8.907 -4.008 1.00 93.25 89 PRO A CA 1
ATOM 697 C C . PRO A 1 89 ? 8.329 -9.521 -4.776 1.00 93.25 89 PRO A C 1
ATOM 699 O O . PRO A 1 89 ? 8.161 -10.731 -4.727 1.00 93.25 89 PRO A O 1
ATOM 702 N N . PHE A 1 90 ? 7.570 -8.724 -5.528 1.00 93.31 90 PHE A N 1
ATOM 703 C CA . PHE A 1 90 ? 6.425 -9.192 -6.311 1.00 93.31 90 PHE A CA 1
ATOM 704 C C . PHE A 1 90 ? 6.852 -10.058 -7.494 1.00 93.31 90 PHE A C 1
ATOM 706 O O . PHE A 1 90 ? 6.220 -11.077 -7.742 1.00 93.31 90 PHE A O 1
ATOM 713 N N . VAL A 1 91 ? 7.952 -9.708 -8.171 1.00 93.00 91 VAL A N 1
ATOM 714 C CA . VAL A 1 91 ? 8.535 -10.541 -9.241 1.00 93.00 91 VAL A CA 1
ATOM 715 C C . VAL A 1 91 ? 8.968 -11.900 -8.693 1.00 93.00 91 VAL A C 1
ATOM 717 O O . VAL A 1 91 ? 8.723 -12.926 -9.316 1.00 93.00 91 VAL A O 1
ATOM 720 N N . ARG A 1 92 ? 9.605 -11.920 -7.514 1.00 94.38 92 ARG A N 1
ATOM 721 C CA . ARG A 1 92 ? 10.086 -13.165 -6.895 1.00 94.38 92 ARG A CA 1
ATOM 722 C C . ARG A 1 92 ? 8.962 -14.048 -6.371 1.00 94.38 92 ARG A C 1
ATOM 724 O O . ARG A 1 92 ? 9.068 -15.262 -6.480 1.00 94.38 92 ARG A O 1
ATOM 731 N N . LEU A 1 93 ? 7.957 -13.443 -5.740 1.00 91.88 93 LEU A N 1
ATOM 732 C CA . LEU A 1 93 ? 6.844 -14.172 -5.134 1.00 91.88 93 LEU A CA 1
ATOM 733 C C . LEU A 1 93 ? 5.811 -14.601 -6.178 1.00 91.88 93 LEU A C 1
ATOM 735 O O . LEU A 1 93 ? 5.165 -15.616 -5.979 1.00 91.88 93 LEU A O 1
ATOM 739 N N . ASN A 1 94 ? 5.684 -13.850 -7.279 1.00 90.56 94 ASN A N 1
ATOM 740 C CA . ASN A 1 94 ? 4.701 -14.080 -8.335 1.00 90.56 94 ASN A CA 1
ATOM 741 C C . ASN A 1 94 ? 3.295 -14.345 -7.769 1.00 90.56 94 ASN A C 1
ATOM 743 O O . ASN A 1 94 ? 2.688 -15.381 -8.038 1.00 90.56 94 ASN A O 1
ATOM 747 N N . LEU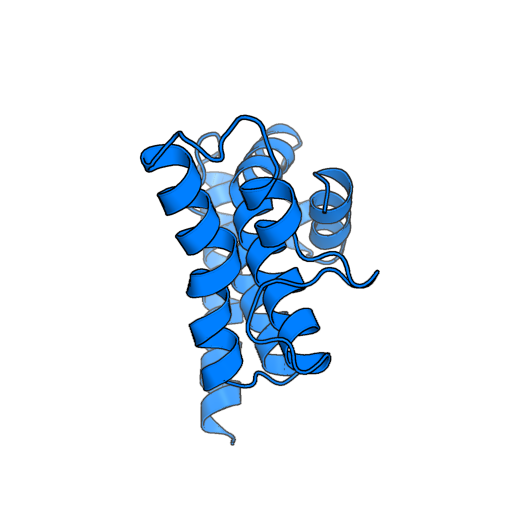 A 1 95 ? 2.832 -13.399 -6.946 1.00 93.25 95 LEU A N 1
ATOM 748 C CA . LEU A 1 95 ? 1.615 -13.543 -6.152 1.00 93.25 95 LEU A CA 1
ATOM 749 C C . LEU A 1 95 ? 0.401 -13.903 -7.013 1.00 93.25 95 LEU A C 1
ATOM 751 O O . LEU A 1 95 ? 0.197 -13.327 -8.088 1.00 93.25 95 LEU A O 1
ATOM 755 N N . ILE A 1 96 ? -0.461 -14.762 -6.481 1.00 94.31 96 ILE A N 1
ATOM 756 C CA . ILE A 1 96 ? -1.801 -14.987 -7.023 1.00 94.31 96 ILE A CA 1
ATOM 757 C C . ILE A 1 96 ? -2.796 -13.946 -6.483 1.00 94.31 96 ILE A C 1
ATOM 759 O O . ILE A 1 96 ? -2.484 -13.119 -5.618 1.00 94.31 96 ILE A O 1
ATOM 763 N N . ASN A 1 97 ? -4.016 -13.939 -7.028 1.00 95.06 97 ASN A N 1
ATOM 764 C CA . ASN A 1 97 ? -5.018 -12.916 -6.709 1.00 95.06 97 ASN A CA 1
ATOM 765 C C . ASN A 1 97 ? -5.429 -12.945 -5.229 1.00 95.06 97 ASN A C 1
ATOM 767 O O . ASN A 1 97 ? -5.636 -11.895 -4.619 1.00 95.06 97 ASN A O 1
ATOM 771 N N . GLU A 1 98 ? -5.551 -14.137 -4.658 1.00 95.50 98 GLU A N 1
ATOM 772 C CA . GLU A 1 98 ? -5.966 -14.387 -3.283 1.00 95.50 98 GLU A CA 1
ATOM 773 C C . GLU A 1 98 ? -4.963 -13.784 -2.291 1.00 95.50 98 GLU A C 1
ATOM 775 O O . GLU A 1 98 ? -5.342 -12.986 -1.428 1.00 95.50 98 GLU A O 1
ATOM 780 N N . GLU A 1 99 ? -3.672 -14.074 -2.474 1.00 95.50 99 GLU A N 1
ATOM 781 C CA . GLU A 1 99 ? -2.584 -13.503 -1.674 1.00 95.50 99 GLU A CA 1
ATOM 782 C C . GLU A 1 99 ? -2.547 -11.977 -1.799 1.00 95.50 99 GLU A C 1
ATOM 784 O O . GLU A 1 99 ? -2.448 -11.260 -0.800 1.00 95.50 99 GLU A O 1
ATOM 789 N N . PHE A 1 100 ? -2.685 -11.458 -3.025 1.00 95.44 100 PHE A N 1
ATOM 790 C CA . PHE A 1 100 ? -2.708 -10.022 -3.285 1.00 95.44 100 PHE A CA 1
ATOM 791 C C . PHE A 1 100 ? -3.841 -9.311 -2.535 1.00 95.44 100 PHE A C 1
ATOM 793 O O . PHE A 1 100 ? -3.615 -8.265 -1.917 1.00 95.44 100 PHE A O 1
ATOM 800 N N . VAL A 1 101 ? -5.058 -9.861 -2.562 1.00 95.44 101 VAL A N 1
ATOM 801 C CA . VAL A 1 101 ? -6.212 -9.261 -1.877 1.00 95.44 101 VAL A CA 1
ATOM 802 C C . VAL A 1 101 ? -6.014 -9.266 -0.361 1.00 95.44 101 VAL A C 1
ATOM 804 O O . VAL A 1 101 ? -6.336 -8.265 0.286 1.00 95.44 101 VAL A O 1
ATOM 807 N N . LEU A 1 102 ? -5.442 -10.334 0.202 1.00 96.12 102 LEU A N 1
ATOM 808 C CA . LEU A 1 102 ? -5.138 -10.421 1.633 1.00 96.12 102 LEU A CA 1
ATOM 809 C C . LEU A 1 102 ? -4.043 -9.430 2.044 1.00 96.12 102 LEU A C 1
ATOM 811 O O . LEU A 1 102 ? -4.227 -8.686 3.006 1.00 96.12 102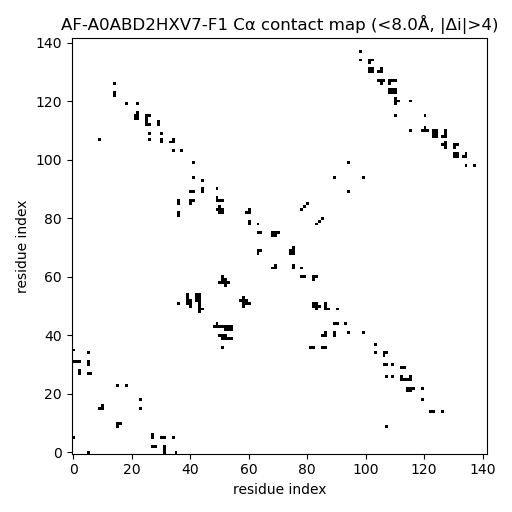 LEU A O 1
ATOM 815 N N . ILE A 1 103 ? -2.955 -9.323 1.277 1.00 95.88 103 ILE A N 1
ATOM 816 C CA . ILE A 1 103 ? -1.900 -8.324 1.516 1.00 95.88 103 ILE A CA 1
ATOM 817 C C . ILE A 1 103 ? -2.472 -6.904 1.424 1.00 95.88 103 ILE A C 1
ATOM 819 O O . ILE A 1 103 ? -2.169 -6.056 2.266 1.00 95.88 103 ILE A O 1
ATOM 823 N N . ARG A 1 104 ? -3.352 -6.633 0.451 1.00 95.00 104 ARG A N 1
ATOM 824 C CA . ARG A 1 104 ? -4.033 -5.336 0.331 1.00 95.00 104 ARG A CA 1
ATOM 825 C C . ARG A 1 104 ? -4.872 -5.021 1.565 1.00 95.00 104 ARG A C 1
ATOM 827 O O . ARG A 1 104 ? -4.845 -3.882 2.025 1.00 95.00 104 ARG A O 1
ATOM 834 N N . ALA A 1 105 ? -5.583 -6.008 2.103 1.00 95.31 105 ALA A N 1
ATOM 835 C CA . ALA A 1 105 ? -6.371 -5.858 3.322 1.00 95.31 105 ALA A CA 1
ATOM 836 C C . ALA A 1 105 ? -5.494 -5.589 4.557 1.00 95.31 105 ALA A C 1
ATOM 838 O O . ALA A 1 105 ? -5.829 -4.724 5.368 1.00 95.31 105 ALA A O 1
ATOM 839 N N . ILE A 1 106 ? -4.336 -6.251 4.660 1.00 95.62 106 ILE A N 1
ATOM 840 C CA . ILE A 1 106 ? -3.345 -6.008 5.721 1.00 95.62 106 ILE A CA 1
ATOM 841 C C . ILE A 1 106 ? -2.808 -4.572 5.641 1.00 95.62 106 ILE A C 1
ATOM 843 O O . ILE A 1 106 ? -2.808 -3.867 6.649 1.00 95.62 106 ILE A O 1
ATOM 847 N N . ILE A 1 107 ? -2.416 -4.099 4.449 1.00 93.44 107 ILE A N 1
ATOM 848 C CA . ILE A 1 107 ? -1.966 -2.708 4.259 1.00 93.44 107 ILE A CA 1
ATOM 849 C C . ILE A 1 107 ? -3.087 -1.716 4.585 1.00 93.44 107 ILE A C 1
ATOM 851 O O . ILE A 1 107 ? -2.830 -0.686 5.205 1.00 93.44 107 ILE A O 1
ATOM 855 N N . TYR A 1 108 ? -4.330 -2.008 4.198 1.00 92.25 108 TYR A N 1
ATOM 856 C CA . TYR A 1 108 ? -5.461 -1.134 4.518 1.00 92.25 108 TYR A CA 1
ATOM 857 C C . TYR A 1 108 ? -5.741 -1.068 6.024 1.00 92.25 108 TYR A C 1
ATOM 859 O O . TYR A 1 108 ? -6.205 -0.053 6.533 1.00 92.25 108 TYR A O 1
ATOM 867 N N . SER A 1 109 ? -5.404 -2.129 6.751 1.00 93.19 109 SER A N 1
ATOM 868 C CA . SER A 1 109 ? -5.575 -2.236 8.201 1.00 93.19 109 SER A CA 1
ATOM 869 C C . SER A 1 109 ? -4.390 -1.638 8.981 1.00 93.19 109 SER A C 1
ATOM 871 O O . SER A 1 109 ? -4.121 -2.031 10.115 1.00 93.19 109 SER A O 1
ATOM 873 N N . HIS A 1 110 ? -3.646 -0.691 8.392 1.00 84.69 110 HIS A N 1
ATOM 874 C CA . HIS A 1 110 ? -2.452 -0.117 9.012 1.00 84.69 110 HIS A CA 1
ATOM 875 C C . HIS A 1 110 ? -2.783 0.761 10.230 1.00 84.69 110 HIS A C 1
ATOM 877 O O . HIS A 1 110 ? -3.090 1.950 10.120 1.00 84.69 110 HIS A O 1
ATOM 883 N N . MET A 1 111 ? -2.667 0.164 11.416 1.00 77.12 111 MET A N 1
ATOM 884 C CA . MET A 1 111 ? -2.964 0.807 12.699 1.00 77.12 111 MET A CA 1
ATOM 885 C C . MET A 1 111 ? -1.962 1.901 13.107 1.00 77.12 111 MET A C 1
ATOM 887 O O . MET A 1 111 ? -2.320 2.783 13.875 1.00 77.12 111 MET A O 1
ATOM 891 N N . VAL A 1 112 ? -0.714 1.880 12.622 1.00 77.31 112 VAL A N 1
ATOM 892 C CA . VAL A 1 112 ? 0.337 2.822 13.063 1.00 77.31 112 VAL A CA 1
ATOM 893 C C . VAL A 1 112 ? 0.406 4.018 12.114 1.00 77.31 112 VAL A C 1
ATOM 895 O O . VAL A 1 112 ? 1.422 4.281 11.478 1.00 77.31 112 VAL A O 1
ATOM 898 N N . SER A 1 113 ? -0.705 4.744 12.002 1.00 80.19 113 SER A N 1
ATOM 899 C CA . SER A 1 113 ? -0.790 5.932 11.150 1.00 80.19 113 SER A CA 1
ATOM 900 C C . SER A 1 113 ? -0.900 7.202 12.004 1.00 80.19 113 SER A C 1
ATOM 902 O O . SER A 1 113 ? -1.792 7.284 12.855 1.00 80.19 113 SER A O 1
ATOM 904 N N . PRO A 1 114 ? -0.038 8.215 11.793 1.00 87.88 114 PRO A N 1
ATOM 905 C CA . PRO A 1 114 ? -0.181 9.515 12.438 1.00 87.88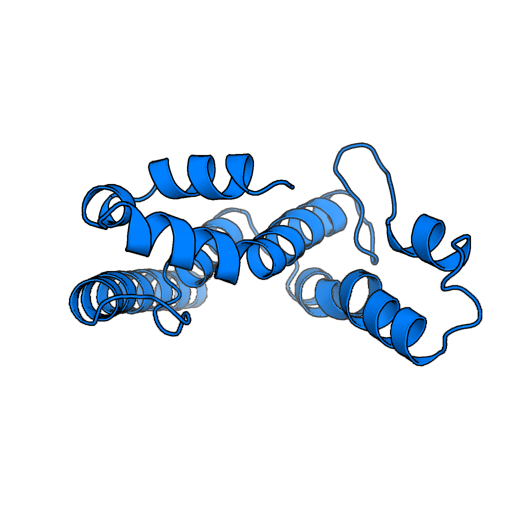 114 PRO A CA 1
ATOM 906 C C . PRO A 1 114 ? -1.587 10.091 12.236 1.00 87.88 114 PRO A C 1
ATOM 908 O O . PRO A 1 114 ? -2.091 10.128 11.113 1.00 87.88 114 PRO A O 1
ATOM 911 N N . GLY A 1 115 ? -2.198 10.561 13.324 1.00 90.94 115 GLY A N 1
ATOM 912 C CA . GLY A 1 115 ? -3.529 11.171 13.307 1.00 90.94 115 GLY A CA 1
ATOM 913 C C . GLY A 1 115 ? -4.698 10.213 13.548 1.00 90.94 115 GLY A C 1
ATOM 914 O O . GLY A 1 115 ? -5.822 10.697 13.611 1.00 90.94 115 GLY A O 1
ATOM 915 N N . LEU A 1 116 ? -4.459 8.906 13.717 1.00 95.19 116 LEU A N 1
ATOM 916 C CA . LEU A 1 116 ? -5.507 7.959 14.114 1.00 95.19 116 LEU A CA 1
ATOM 917 C C . LEU A 1 116 ? -5.813 8.015 15.612 1.00 95.19 116 LEU A C 1
ATOM 919 O O . LEU A 1 116 ? -4.903 7.979 16.445 1.00 95.19 116 LEU A O 1
ATOM 923 N N . SER A 1 117 ? -7.101 7.990 15.944 1.00 96.50 117 SER A N 1
ATOM 924 C CA . SER A 1 117 ? -7.598 7.813 17.306 1.00 96.50 117 SER A CA 1
ATOM 925 C C . SER A 1 117 ? -7.232 6.436 17.877 1.00 96.50 117 SER A C 1
ATOM 927 O O . SER A 1 117 ? -7.141 5.445 17.150 1.00 96.50 117 SER A O 1
ATOM 929 N N . ASP A 1 118 ? -7.094 6.326 19.202 1.00 95.81 118 ASP A N 1
ATOM 930 C CA . ASP A 1 118 ? -6.832 5.037 19.867 1.00 95.81 118 ASP A CA 1
ATOM 931 C C . ASP A 1 118 ? -7.909 3.986 19.550 1.00 95.81 118 ASP A C 1
ATOM 933 O O . ASP A 1 118 ? -7.635 2.785 19.498 1.00 95.81 118 ASP A O 1
ATOM 937 N N . GLN A 1 119 ? -9.153 4.429 19.343 1.00 96.00 119 GLN A N 1
ATOM 938 C CA . GLN A 1 119 ? -10.249 3.553 18.944 1.00 96.00 119 GLN A CA 1
ATOM 939 C C . GLN A 1 119 ? -10.039 3.020 17.524 1.00 96.00 119 GLN A C 1
ATOM 941 O O . GLN A 1 119 ? -10.146 1.810 17.319 1.00 96.00 119 GLN A O 1
ATOM 946 N N . ALA A 1 120 ? -9.694 3.881 16.564 1.00 96.50 120 ALA A N 1
ATOM 947 C CA . ALA A 1 120 ? -9.379 3.457 15.204 1.00 96.50 120 ALA A CA 1
ATOM 948 C C . ALA A 1 120 ? -8.187 2.501 15.162 1.00 96.50 120 ALA A C 1
ATOM 950 O O . ALA A 1 120 ? -8.259 1.471 14.495 1.00 96.50 120 ALA A O 1
ATOM 951 N N . GLN A 1 121 ? -7.126 2.787 15.921 1.00 96.75 121 GLN A N 1
ATOM 952 C CA . GLN A 1 121 ? -5.955 1.911 16.003 1.00 96.75 121 GLN A CA 1
ATOM 953 C C . GLN A 1 121 ? -6.332 0.505 16.491 1.00 96.75 121 GLN A C 1
ATOM 955 O O . GLN A 1 121 ? -5.891 -0.483 15.908 1.00 96.75 121 GLN A O 1
ATOM 960 N N . LYS A 1 122 ? -7.201 0.397 17.508 1.00 96.25 122 LYS A N 1
ATOM 961 C CA . LYS A 1 122 ? -7.707 -0.898 18.001 1.00 96.25 122 LYS A CA 1
ATOM 962 C C . LYS A 1 122 ? -8.529 -1.641 16.950 1.00 96.25 122 LYS A C 1
ATOM 964 O O . LYS A 1 122 ? -8.332 -2.839 16.770 1.00 96.25 122 LYS A O 1
ATOM 969 N N . LEU A 1 123 ? -9.438 -0.947 16.264 1.00 96.88 123 LEU A N 1
ATOM 970 C CA . LEU A 1 123 ? -10.269 -1.547 15.215 1.00 96.88 123 LEU A CA 1
ATOM 971 C C . LEU A 1 123 ? -9.417 -2.068 14.050 1.00 96.88 123 LEU A C 1
ATOM 973 O O . LEU A 1 123 ? -9.605 -3.195 13.598 1.00 96.88 123 LEU A O 1
ATOM 977 N N . LEU A 1 124 ? -8.451 -1.264 13.601 1.00 96.75 124 LEU A N 1
ATOM 978 C CA . LEU A 1 124 ? -7.540 -1.624 12.517 1.00 96.75 124 LEU A CA 1
ATOM 979 C C . LEU A 1 124 ? -6.606 -2.770 12.916 1.00 96.75 124 LEU A C 1
ATOM 981 O O . LEU A 1 124 ? -6.374 -3.657 12.104 1.00 96.75 124 LEU A O 1
ATOM 985 N N . TYR A 1 125 ? -6.137 -2.810 14.167 1.00 95.88 125 TYR A N 1
ATOM 986 C CA . TYR A 1 125 ? -5.326 -3.922 14.666 1.00 95.88 125 TYR A CA 1
ATOM 987 C C . TYR A 1 125 ? -6.062 -5.264 14.579 1.00 95.88 125 TYR A C 1
ATOM 989 O O . TYR A 1 125 ? -5.503 -6.240 14.088 1.00 95.88 125 TYR A O 1
ATOM 997 N N . ILE A 1 126 ? -7.334 -5.308 14.991 1.00 95.94 126 ILE A N 1
ATOM 998 C CA . ILE A 1 126 ? -8.151 -6.531 14.931 1.00 95.94 126 ILE A CA 1
ATOM 999 C C . ILE A 1 126 ? -8.271 -7.040 13.488 1.00 95.94 126 ILE A C 1
ATOM 1001 O O . ILE A 1 126 ? -8.120 -8.236 13.235 1.00 95.94 126 ILE A O 1
ATOM 1005 N N . GLU A 1 127 ? -8.520 -6.143 12.531 1.00 96.06 127 GLU A N 1
ATOM 1006 C CA . GLU A 1 127 ? -8.592 -6.521 11.118 1.00 96.06 127 GLU A CA 1
ATOM 1007 C C . GLU A 1 127 ? -7.223 -6.942 10.562 1.00 96.06 127 GLU A C 1
ATOM 1009 O O . GLU A 1 127 ? -7.146 -7.933 9.835 1.00 96.06 127 GLU A O 1
ATOM 1014 N N . ALA A 1 128 ? -6.136 -6.264 10.941 1.00 95.38 128 ALA A N 1
ATOM 1015 C CA . ALA A 1 128 ? -4.783 -6.633 10.529 1.00 95.38 128 ALA A CA 1
ATOM 1016 C C . ALA A 1 128 ? -4.411 -8.049 10.995 1.00 95.38 128 ALA A C 1
ATOM 1018 O O . ALA A 1 128 ? -3.920 -8.843 10.189 1.00 95.38 128 ALA A O 1
ATOM 1019 N N . GLU A 1 129 ? -4.700 -8.394 12.253 1.00 96.44 129 GLU A N 1
ATOM 1020 C CA . GLU A 1 129 ? -4.481 -9.740 12.802 1.00 96.44 129 GLU A CA 1
ATOM 1021 C C . GLU A 1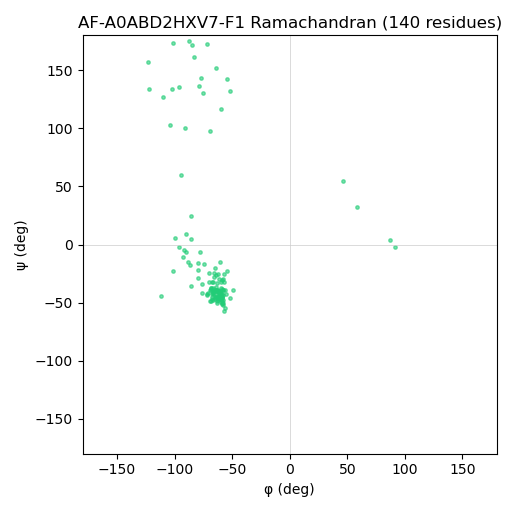 129 ? -5.310 -10.787 12.051 1.00 96.44 129 GLU A C 1
ATOM 1023 O O . GLU A 1 129 ? -4.791 -11.826 11.639 1.00 96.44 129 GLU A O 1
ATOM 1028 N N . LYS A 1 130 ? -6.588 -10.490 11.795 1.00 96.38 130 LYS A N 1
ATOM 1029 C CA . LYS A 1 130 ? -7.493 -11.372 11.049 1.00 96.38 130 LYS A CA 1
ATOM 1030 C C . LYS A 1 130 ? -6.978 -11.667 9.638 1.00 96.38 130 LYS A C 1
ATOM 1032 O O . LYS A 1 130 ? -6.904 -12.834 9.259 1.00 96.38 130 LYS A O 1
ATOM 1037 N N . TYR A 1 131 ? -6.627 -10.647 8.851 1.00 96.94 131 TYR A N 1
ATOM 1038 C CA . TYR A 1 131 ? -6.142 -10.866 7.482 1.00 96.94 131 TYR A CA 1
ATOM 1039 C C . TYR A 1 131 ? -4.752 -11.505 7.452 1.00 96.94 131 TYR A C 1
ATOM 1041 O O . TYR A 1 131 ? -4.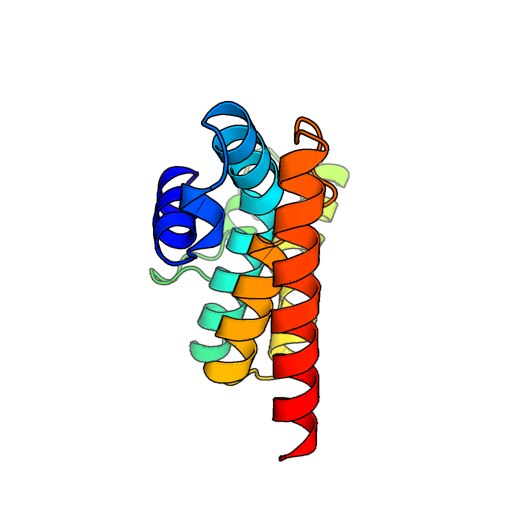488 -12.321 6.571 1.00 96.94 131 TYR A O 1
ATOM 1049 N N . SER A 1 132 ? -3.896 -11.208 8.434 1.00 96.62 132 SER A N 1
ATOM 1050 C CA . SER A 1 132 ? -2.590 -11.862 8.572 1.00 96.62 132 SER A CA 1
ATOM 1051 C C . SER A 1 132 ? -2.741 -13.352 8.878 1.00 96.62 132 SER A C 1
ATOM 1053 O O . SER A 1 132 ? -2.103 -14.178 8.229 1.00 96.62 132 SER A O 1
ATOM 1055 N N . ALA A 1 133 ? -3.635 -13.719 9.800 1.00 97.12 133 ALA A N 1
ATOM 1056 C CA . ALA A 1 133 ? -3.932 -15.116 10.110 1.00 97.12 133 ALA A CA 1
ATOM 1057 C C . ALA A 1 133 ? -4.521 -15.865 8.902 1.00 97.12 133 ALA A C 1
ATOM 1059 O O . ALA A 1 133 ? -4.145 -17.010 8.643 1.00 97.12 133 ALA A O 1
ATOM 1060 N N . LEU A 1 134 ? -5.407 -15.214 8.138 1.00 97.00 134 LEU A N 1
ATOM 1061 C CA . LEU A 1 134 ? -5.968 -15.780 6.908 1.00 97.00 134 LEU A CA 1
ATOM 1062 C C . LEU A 1 134 ? -4.896 -16.007 5.840 1.00 97.00 134 LEU A C 1
ATOM 1064 O O . LEU A 1 134 ? -4.862 -17.089 5.265 1.00 97.00 134 LEU A O 1
ATOM 1068 N N . LEU A 1 135 ? -4.002 -15.038 5.613 1.00 96.62 135 LEU A N 1
ATOM 1069 C CA . LEU A 1 135 ? -2.891 -15.189 4.670 1.00 96.62 135 LEU A CA 1
ATOM 1070 C C . LEU A 1 135 ? -1.969 -16.337 5.077 1.00 96.62 135 LEU A C 1
ATOM 1072 O O . LEU A 1 135 ? -1.666 -17.192 4.257 1.00 96.62 135 LEU A O 1
ATOM 1076 N N . MET A 1 136 ? -1.581 -16.405 6.351 1.00 96.56 136 MET A N 1
ATOM 1077 C CA . MET A 1 136 ? -0.739 -17.495 6.846 1.00 96.56 136 MET A CA 1
ATOM 1078 C C . MET A 1 136 ? -1.405 -18.863 6.683 1.00 96.56 136 MET A C 1
ATOM 1080 O O . MET A 1 136 ? -0.740 -19.815 6.294 1.00 96.56 136 MET A O 1
ATOM 1084 N N . SER A 1 137 ? -2.708 -18.958 6.953 1.00 96.50 137 SER A N 1
ATOM 1085 C CA . SER A 1 137 ? -3.458 -20.208 6.779 1.00 96.50 137 SER A CA 1
ATOM 1086 C C . SER A 1 137 ? -3.553 -20.601 5.306 1.00 96.50 137 SER A C 1
ATOM 1088 O O . SER A 1 137 ? -3.381 -21.766 4.972 1.00 96.50 137 SER A O 1
ATOM 1090 N N . PHE A 1 138 ? -3.793 -19.625 4.427 1.00 95.62 138 PHE A N 1
ATOM 1091 C CA . PHE A 1 138 ? -3.858 -19.829 2.984 1.00 95.62 138 PHE A CA 1
ATOM 1092 C C . PHE A 1 138 ? -2.533 -20.384 2.440 1.00 95.62 138 PHE A C 1
ATOM 1094 O O . PHE A 1 138 ? -2.531 -21.433 1.807 1.00 95.62 138 PHE A O 1
ATOM 1101 N N . LEU A 1 139 ? -1.409 -19.758 2.807 1.00 93.44 139 LEU A N 1
ATOM 1102 C CA . LEU A 1 139 ? -0.056 -20.172 2.410 1.00 93.44 139 LEU 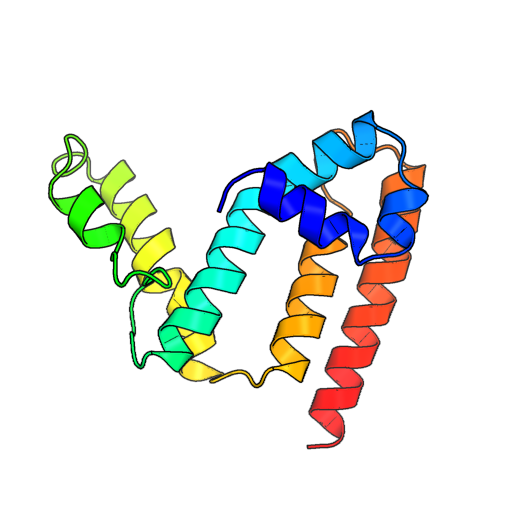A CA 1
ATOM 1103 C C . LEU A 1 139 ? 0.371 -21.545 2.955 1.00 93.44 139 LEU A C 1
ATOM 1105 O O . LEU A 1 139 ? 1.322 -22.134 2.459 1.00 93.44 139 LEU A O 1
ATOM 1109 N N . GLN A 1 140 ? -0.271 -22.037 4.018 1.00 92.31 140 GLN A N 1
ATOM 1110 C CA . GLN A 1 140 ? 0.008 -23.357 4.600 1.00 92.31 140 GLN A CA 1
ATOM 1111 C C . GLN A 1 140 ? -0.813 -24.484 3.962 1.00 92.31 140 GLN A C 1
ATOM 1113 O O . GLN A 1 140 ? -0.535 -25.656 4.222 1.00 92.31 140 GLN A O 1
ATOM 1118 N N . CYS A 1 141 ? -1.861 -24.146 3.209 1.00 83.62 141 CYS A N 1
ATOM 1119 C CA . CYS A 1 141 ? -2.697 -25.110 2.498 1.00 83.62 141 CYS A CA 1
ATOM 1120 C C . CYS A 1 141 ? -2.241 -25.357 1.051 1.00 83.62 141 CYS A C 1
ATOM 1122 O O . CYS A 1 141 ? -2.759 -26.286 0.428 1.00 83.62 141 CYS A O 1
ATOM 1124 N N . GLU A 1 142 ? -1.316 -24.545 0.539 1.00 59.81 142 GLU A N 1
ATOM 1125 C CA . GLU A 1 142 ? -0.573 -24.783 -0.708 1.00 59.81 142 GLU A CA 1
ATOM 1126 C C . GLU A 1 142 ? 0.596 -25.758 -0.493 1.00 59.81 142 GLU A C 1
ATOM 1128 O O . GLU A 1 142 ? 0.824 -26.595 -1.398 1.00 59.81 142 GLU A O 1
#

Nearest PDB structures (foldseek):
  7bjv-assembly2_B  TM=7.951E-01  e=8.963E-03  Heliothis virescens
  2r40-assembly1_A  TM=7.772E-01  e=2.438E-02  Heliothis virescens
  4xai-assembly1_B  TM=7.555E-01  e=4.127E-02  Escherichia coli O157:H7
  3up3-assembly1_A  TM=6.203E-01  e=2.708E-02  Ancylostoma ceylanicum
  4xaj-assembly2_D  TM=7.810E-01  e=1.711E-01  Escherichia coli O157:H7

Secondary structure (DSSP, 8-state):
--HHHHHHHHTTSHHHHHS-HHHHHHHHHHHHHHHHHHHHHHHHHHTT-SS---TTS--HHHHHHTSGGGG-HHHHHHHHIIIIITTHHHHHH---HHHHHHHHHHHHT----TT--HHHHHHHHHHHHHHHHHHHHHHHH-

Solvent-accessible surface area (backbone atoms only — not comparable to full-atom values): 7762 Å² total; per-residue (Å²): 129,57,68,64,56,45,48,57,56,37,74,75,40,76,68,52,76,74,41,54,75,62,35,48,48,26,45,39,66,65,38,40,63,60,50,43,50,52,54,30,22,52,54,8,41,77,69,75,38,77,40,36,27,43,98,89,68,51,42,61,52,60,58,46,60,73,36,92,45,53,82,37,66,68,57,45,53,49,45,45,45,60,28,41,53,62,24,46,64,43,63,74,64,60,70,54,70,68,59,50,54,34,52,51,49,31,56,72,21,55,42,91,36,78,74,50,46,74,67,50,27,53,57,22,41,55,49,23,53,51,33,49,53,50,46,55,53,53,68,72,74,110

pLDDT: mean 91.81, std 5.5, range [59.81, 97.12]

Sequence (142 aa):
MDLLFVFEIGKTFTVFYQLDNNDKIALCSNIAVPLFVLCNSFYSVQQNCDVLCTPDGVMPIKIFEDSFYKQNSVAMGMGDKLFCKAIQPFVRLNLINEEFVLIRAIIYSHMVSPGLSDQAQKLLYIEAEKYSALLMSFLQCE

Radius of gyration: 16.5 Å; Cα contacts (8 Å, |Δi|>4): 151; chains: 1; bounding box: 39×43×40 Å